Protein AF-A0A9P4MPA7-F1 (afdb_monomer_lite)

Organism: NCBI:txid1513339

Sequence (66 aa):
MHDQPANTFNLGCWASSGYSIQGCAQLEQKLRQCMDAPRDSSGRKNNINYHLSRMYPKIIGPHKRN

pLDDT: mean 72.49, std 11.31, range [37.81, 91.06]

InterPro domains:
  IPR017264 Small ribosomal subunit protein mS37, fungal-type [PTHR28066] (11-63)

Radius of gyration: 22.73 Å; chains: 1; bounding box: 33×36×59 Å

Secondary structure (DSSP, 8-state):
-----HHHHHHHHHHHH-TT-GGGHHHHHHHHHHHHSPPPP-PPPPTHHHHHHHHHHHHS-S--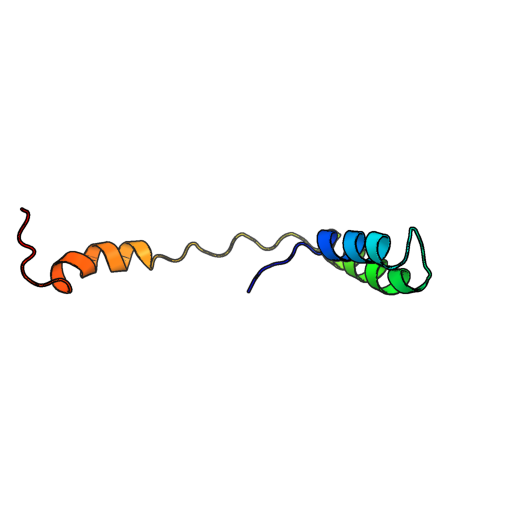--

Foldseek 3Di:
DPPDQLVVVLVVCCVVPNDDDPVCPVSVVVNVVVVPDDDDDPPPDDCPVVVCVVCVCVVDPPDPPD

Structure (mmCIF, N/CA/C/O backbone):
data_AF-A0A9P4MPA7-F1
#
_entry.id   AF-A0A9P4MPA7-F1
#
loop_
_atom_site.group_PDB
_atom_site.id
_atom_site.type_symbol
_atom_site.label_atom_id
_atom_site.label_alt_id
_atom_site.label_comp_id
_atom_site.label_asym_id
_atom_site.label_entity_id
_atom_site.label_seq_id
_atom_site.pdbx_PDB_ins_code
_atom_site.Cartn_x
_atom_site.Cartn_y
_atom_site.Cartn_z
_atom_site.occupancy
_atom_site.B_iso_or_equiv
_atom_site.auth_seq_id
_atom_site.auth_comp_id
_atom_site.auth_asym_id
_atom_site.auth_atom_id
_atom_site.pdbx_PDB_model_num
ATOM 1 N N . MET A 1 1 ? 4.332 -4.672 3.717 1.00 37.81 1 MET A N 1
ATOM 2 C CA . MET A 1 1 ? 3.766 -5.541 2.665 1.00 37.81 1 MET A CA 1
ATOM 3 C C . MET A 1 1 ? 2.930 -4.656 1.749 1.00 37.81 1 MET A C 1
ATOM 5 O O . MET A 1 1 ? 1.720 -4.582 1.899 1.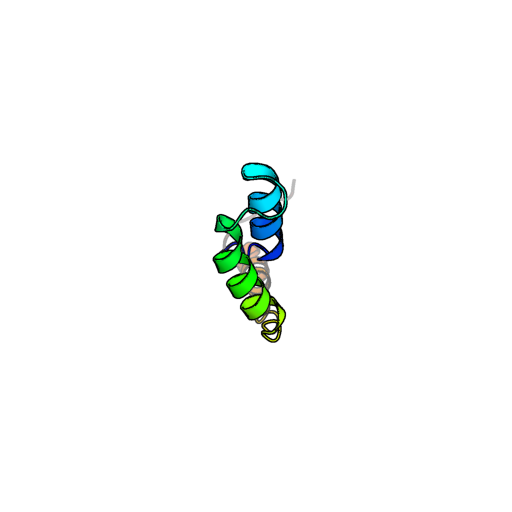00 37.81 1 MET A O 1
ATOM 9 N N . HIS A 1 2 ? 3.581 -3.850 0.911 1.00 42.69 2 HIS A N 1
ATOM 10 C CA . HIS A 1 2 ? 2.885 -3.193 -0.192 1.00 42.69 2 HIS A CA 1
ATOM 11 C C . HIS A 1 2 ? 2.883 -4.207 -1.326 1.00 42.69 2 HIS A C 1
ATOM 13 O O . HIS A 1 2 ? 3.946 -4.544 -1.840 1.00 42.69 2 HIS A O 1
ATOM 19 N N . ASP A 1 3 ? 1.708 -4.747 -1.629 1.00 49.50 3 ASP A N 1
ATOM 20 C CA . ASP A 1 3 ? 1.457 -5.479 -2.864 1.00 49.50 3 ASP A CA 1
ATOM 21 C C . ASP A 1 3 ? 1.591 -4.457 -4.000 1.00 49.50 3 ASP A C 1
ATOM 23 O O . ASP A 1 3 ? 0.650 -3.732 -4.324 1.00 49.50 3 ASP A O 1
ATOM 27 N N . GLN A 1 4 ? 2.816 -4.251 -4.491 1.00 54.47 4 GLN A N 1
ATOM 28 C CA . GLN A 1 4 ? 2.989 -3.435 -5.681 1.00 54.47 4 GLN A CA 1
ATOM 29 C C . GLN A 1 4 ? 2.430 -4.238 -6.851 1.00 54.47 4 GLN A C 1
ATOM 31 O O . GLN A 1 4 ? 2.874 -5.367 -7.073 1.00 54.47 4 GLN A O 1
ATOM 36 N N . PRO A 1 5 ? 1.483 -3.679 -7.622 1.00 61.53 5 PRO A N 1
ATOM 37 C CA . PRO A 1 5 ? 0.976 -4.365 -8.792 1.00 61.53 5 PRO A CA 1
ATOM 38 C C . PRO A 1 5 ? 2.151 -4.591 -9.741 1.00 61.53 5 PRO A C 1
ATOM 40 O O . PRO A 1 5 ? 2.804 -3.625 -10.145 1.00 61.53 5 PRO A O 1
ATOM 43 N N . ALA A 1 6 ? 2.397 -5.844 -10.129 1.00 60.34 6 ALA A N 1
ATOM 44 C CA . ALA A 1 6 ? 3.467 -6.223 -11.058 1.00 60.34 6 ALA A CA 1
ATOM 45 C C . ALA A 1 6 ? 3.471 -5.373 -12.350 1.00 60.34 6 ALA A C 1
ATOM 47 O O . ALA A 1 6 ? 4.512 -5.173 -12.973 1.00 60.34 6 ALA A O 1
ATOM 48 N N . ASN A 1 7 ? 2.318 -4.796 -12.707 1.00 63.31 7 ASN A N 1
ATOM 49 C CA . ASN A 1 7 ? 2.155 -3.838 -13.797 1.00 63.31 7 ASN A CA 1
ATOM 50 C C . ASN A 1 7 ? 3.037 -2.573 -13.664 1.00 63.31 7 ASN A C 1
ATOM 52 O O . ASN A 1 7 ? 3.634 -2.126 -14.640 1.00 63.31 7 ASN A O 1
ATOM 56 N N . THR A 1 8 ? 3.183 -2.010 -12.458 1.00 67.75 8 THR A N 1
ATOM 57 C CA . THR A 1 8 ? 3.993 -0.789 -12.247 1.00 67.75 8 THR A CA 1
ATOM 58 C C . THR A 1 8 ? 5.473 -0.985 -12.558 1.00 67.75 8 THR A C 1
ATOM 60 O O . THR A 1 8 ? 6.130 -0.056 -13.022 1.00 67.75 8 THR A O 1
ATOM 63 N N . PHE A 1 9 ? 5.994 -2.195 -12.365 1.00 66.94 9 PHE A N 1
ATOM 64 C CA . PHE A 1 9 ? 7.401 -2.485 -12.616 1.00 66.94 9 PHE A CA 1
ATOM 65 C C . PHE A 1 9 ? 7.705 -2.642 -14.122 1.00 66.94 9 PHE A C 1
ATOM 67 O O . PHE A 1 9 ? 8.774 -2.234 -14.570 1.00 66.94 9 PHE A O 1
ATOM 74 N N . ASN A 1 10 ? 6.752 -3.120 -14.938 1.00 67.94 10 ASN A N 1
ATOM 75 C CA . ASN A 1 10 ? 6.881 -3.144 -16.406 1.00 67.94 10 ASN A CA 1
ATOM 76 C C . ASN A 1 10 ? 6.928 -1.728 -17.000 1.00 67.94 10 ASN A C 1
ATOM 78 O O . ASN A 1 10 ? 7.849 -1.385 -17.740 1.00 67.94 10 ASN A O 1
ATOM 82 N N . LEU A 1 11 ? 5.998 -0.866 -16.580 1.00 71.62 11 LEU A N 1
ATOM 83 C CA . LEU A 1 11 ? 6.003 0.542 -16.982 1.00 71.62 11 LEU A CA 1
ATOM 84 C C . LEU A 1 11 ? 7.301 1.248 -16.567 1.00 71.62 11 LEU A C 1
ATOM 86 O O . LEU A 1 11 ? 7.829 2.049 -17.331 1.00 71.62 11 LEU A O 1
ATOM 90 N N . GLY A 1 12 ? 7.853 0.904 -15.398 1.00 71.88 12 GLY A N 1
ATOM 91 C CA . GLY A 1 12 ? 9.173 1.362 -14.964 1.00 71.88 12 GLY A CA 1
ATOM 92 C C . GLY A 1 12 ? 10.303 0.924 -15.902 1.00 71.88 12 GLY A C 1
ATOM 93 O O . GLY A 1 12 ? 11.181 1.728 -16.203 1.00 71.88 12 GLY A O 1
ATOM 94 N N . CYS A 1 13 ? 10.263 -0.305 -16.421 1.00 69.69 13 CYS A N 1
ATOM 95 C CA . CYS A 1 13 ? 11.248 -0.817 -17.381 1.00 69.69 13 CYS A CA 1
ATOM 96 C C . CYS A 1 13 ? 11.172 -0.077 -18.728 1.00 69.69 13 CYS A C 1
ATOM 98 O O . CYS A 1 13 ? 12.194 0.368 -19.248 1.00 69.69 13 CYS A O 1
ATOM 100 N N . TRP A 1 14 ? 9.962 0.160 -19.247 1.00 70.25 14 TRP A N 1
ATOM 101 C CA . TRP A 1 14 ? 9.765 0.965 -20.460 1.00 70.25 14 TRP A CA 1
ATOM 102 C C . TRP A 1 14 ? 10.135 2.439 -20.267 1.00 70.25 14 TRP A C 1
ATOM 104 O O . TRP A 1 14 ? 10.684 3.050 -21.180 1.00 70.25 14 TRP A O 1
ATOM 114 N N . ALA A 1 15 ? 9.883 3.005 -19.084 1.00 70.88 15 ALA A N 1
ATOM 115 C CA . ALA A 1 15 ? 10.251 4.382 -18.760 1.00 70.88 15 ALA A CA 1
ATOM 116 C C . ALA A 1 15 ? 11.768 4.568 -18.589 1.00 70.88 15 ALA A C 1
ATOM 118 O O . ALA A 1 15 ? 12.303 5.604 -18.970 1.00 70.88 15 ALA A O 1
ATOM 119 N N . SER A 1 16 ? 12.459 3.574 -18.023 1.00 69.44 16 SER A N 1
ATOM 120 C CA . SER A 1 16 ? 13.889 3.675 -17.690 1.00 69.44 16 SER A CA 1
ATOM 121 C C . SER A 1 16 ? 14.795 3.297 -18.856 1.00 69.44 16 SER A C 1
ATOM 123 O O . SER A 1 16 ? 15.883 3.845 -19.000 1.00 69.44 16 SER A O 1
ATOM 125 N N . SER A 1 17 ? 14.371 2.331 -19.668 1.00 66.00 17 SER A N 1
ATOM 126 C CA . SER A 1 17 ? 15.206 1.737 -20.714 1.00 66.00 17 SER A CA 1
ATOM 127 C C . SER A 1 17 ? 14.672 1.994 -22.122 1.00 66.00 17 SER A C 1
ATOM 129 O O . SER A 1 17 ? 15.356 1.690 -23.088 1.00 66.00 17 SER A O 1
ATOM 131 N N . GLY A 1 18 ? 13.496 2.603 -22.272 1.00 63.50 18 GLY A N 1
ATOM 132 C CA . GLY A 1 18 ? 12.840 2.747 -23.568 1.00 63.50 18 GLY A CA 1
ATOM 133 C C . GLY A 1 18 ? 12.047 1.497 -23.957 1.00 63.50 18 GLY A C 1
ATOM 134 O O . GLY A 1 18 ? 12.216 0.408 -23.402 1.00 63.50 18 GLY A O 1
ATOM 135 N N . TYR A 1 19 ? 11.117 1.676 -24.894 1.00 56.91 19 TYR A N 1
ATOM 136 C CA . TYR A 1 19 ? 10.195 0.632 -25.335 1.00 56.91 19 TYR A CA 1
ATOM 137 C C . TYR A 1 19 ? 10.968 -0.568 -25.912 1.00 56.91 19 TYR A C 1
ATOM 139 O O . TYR A 1 19 ? 11.703 -0.420 -26.884 1.00 56.91 19 TYR A O 1
ATOM 147 N N . SER A 1 20 ? 10.776 -1.759 -25.332 1.00 58.47 20 SER A N 1
ATOM 148 C CA . SER A 1 20 ? 11.283 -3.038 -25.860 1.00 58.47 20 SER A CA 1
ATOM 149 C C . SER A 1 20 ? 12.820 -3.199 -25.910 1.00 58.47 20 SER A C 1
ATOM 151 O O . SER A 1 20 ? 13.395 -3.585 -26.926 1.00 58.47 20 SER A O 1
ATOM 153 N N . ILE A 1 21 ? 13.518 -2.968 -24.792 1.00 60.78 21 ILE A N 1
ATOM 154 C CA . ILE A 1 21 ? 14.899 -3.461 -24.626 1.00 60.78 21 ILE A CA 1
ATOM 155 C C . ILE A 1 21 ? 14.876 -4.913 -24.122 1.00 60.78 21 ILE A C 1
ATOM 157 O O . ILE A 1 21 ? 14.150 -5.237 -23.186 1.00 60.78 21 ILE A O 1
ATOM 161 N N . GLN A 1 22 ? 15.721 -5.777 -24.704 1.00 63.47 22 GLN A N 1
ATOM 162 C CA . GLN A 1 22 ? 15.958 -7.187 -24.317 1.00 63.47 22 GLN A CA 1
ATOM 163 C C . GLN A 1 22 ? 16.095 -7.420 -22.794 1.00 63.47 22 GLN A C 1
ATOM 165 O O . GLN A 1 22 ? 15.780 -8.497 -22.296 1.00 63.47 22 GLN A O 1
ATOM 170 N N . GLY A 1 23 ? 16.507 -6.400 -22.035 1.00 64.38 23 GLY A N 1
ATOM 171 C CA . GLY A 1 23 ? 16.566 -6.404 -20.570 1.00 64.38 23 GLY A CA 1
ATOM 172 C C . GLY A 1 23 ? 15.211 -6.539 -19.858 1.00 64.38 23 GLY A C 1
ATOM 173 O O . GLY A 1 23 ? 15.174 -7.050 -18.742 1.00 64.38 23 GLY A O 1
ATOM 174 N N . CYS A 1 24 ? 14.094 -6.169 -20.494 1.00 68.50 24 CYS A N 1
ATOM 175 C CA . CYS A 1 24 ? 12.752 -6.340 -19.928 1.00 68.50 24 CYS A CA 1
ATOM 176 C C . CYS A 1 24 ? 12.138 -7.725 -20.234 1.00 68.50 24 CYS A C 1
ATOM 178 O O . CYS A 1 24 ? 11.089 -8.041 -19.685 1.00 68.50 24 CYS A O 1
ATOM 180 N N . ALA A 1 25 ? 12.772 -8.588 -21.042 1.00 73.31 25 ALA A N 1
ATOM 181 C CA . ALA A 1 25 ? 12.188 -9.875 -21.457 1.00 73.31 25 ALA A CA 1
ATOM 182 C C . ALA A 1 25 ? 11.961 -10.848 -20.281 1.00 73.31 25 ALA A C 1
ATOM 184 O O . ALA A 1 25 ? 10.926 -11.507 -20.182 1.00 73.31 25 ALA A O 1
ATOM 185 N N . GLN A 1 26 ? 12.908 -10.901 -19.339 1.00 73.25 26 GLN A N 1
ATOM 186 C CA . GLN A 1 26 ? 12.757 -11.675 -18.098 1.00 73.25 26 GLN A CA 1
ATOM 187 C C . GLN A 1 26 ? 11.627 -11.126 -17.221 1.00 73.25 26 GLN A C 1
ATOM 189 O O . GLN A 1 26 ? 10.911 -11.873 -16.552 1.00 73.25 26 GLN A O 1
ATOM 194 N N . LEU A 1 27 ? 11.435 -9.810 -17.254 1.00 74.50 27 LEU A N 1
ATOM 195 C CA . LEU A 1 27 ? 10.366 -9.164 -16.523 1.00 74.50 27 LEU A CA 1
ATOM 196 C C . LEU A 1 27 ? 8.995 -9.434 -17.157 1.00 74.50 27 LEU A C 1
ATOM 198 O O . LEU A 1 27 ? 8.045 -9.741 -16.441 1.00 74.50 27 LEU A O 1
ATOM 202 N N . GLU 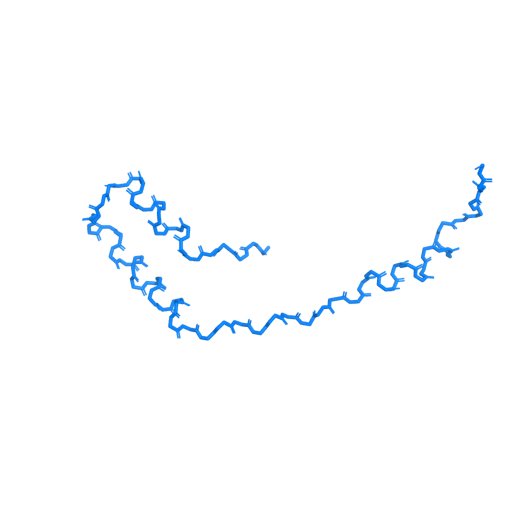A 1 28 ? 8.875 -9.381 -18.480 1.00 73.81 28 GLU A N 1
ATOM 203 C CA . GLU A 1 28 ? 7.626 -9.711 -19.172 1.00 73.81 28 GLU A CA 1
ATOM 204 C C . GLU A 1 28 ? 7.168 -11.139 -18.852 1.00 73.81 28 GLU A C 1
ATOM 206 O O . GLU A 1 28 ? 5.987 -11.365 -18.580 1.00 73.81 28 GLU A O 1
ATOM 211 N N . GLN A 1 29 ? 8.104 -12.091 -18.774 1.00 80.19 29 GLN A N 1
ATOM 212 C CA . GLN A 1 29 ? 7.810 -13.460 -18.343 1.00 80.19 29 GLN A CA 1
ATOM 213 C C . GLN A 1 29 ? 7.286 -13.522 -16.901 1.00 80.19 29 GLN A C 1
ATOM 215 O O . GLN A 1 29 ? 6.340 -14.260 -16.619 1.00 80.19 29 GLN A O 1
ATOM 220 N N . LYS A 1 30 ? 7.855 -12.734 -15.982 1.00 74.69 30 LYS A N 1
ATOM 221 C CA . LYS A 1 30 ? 7.386 -12.659 -14.589 1.00 74.69 30 LYS A CA 1
ATOM 222 C C . LYS A 1 30 ? 6.028 -11.973 -14.462 1.00 74.69 30 LYS A C 1
ATOM 224 O O . LYS A 1 30 ? 5.197 -12.422 -13.675 1.00 74.69 30 LYS A O 1
ATOM 229 N N . LEU A 1 31 ? 5.765 -10.945 -15.265 1.00 76.56 31 LEU A N 1
ATOM 230 C CA . LEU A 1 31 ? 4.456 -10.301 -15.332 1.00 76.56 31 LEU A CA 1
ATOM 231 C C . LEU A 1 31 ? 3.392 -11.267 -15.858 1.00 76.56 31 LEU A C 1
ATOM 233 O O . LEU A 1 31 ? 2.311 -11.333 -15.283 1.00 76.56 31 LEU A O 1
ATOM 237 N N . ARG A 1 32 ? 3.707 -12.042 -16.903 1.00 79.69 32 ARG A N 1
ATOM 238 C CA . ARG A 1 32 ? 2.819 -13.079 -17.445 1.00 79.69 32 ARG A CA 1
ATOM 239 C C . ARG A 1 32 ? 2.436 -14.088 -16.362 1.00 79.69 32 ARG A C 1
ATOM 241 O O . ARG A 1 32 ? 1.257 -14.310 -16.129 1.00 79.69 32 ARG A O 1
ATOM 248 N N . GLN A 1 33 ? 3.428 -14.596 -15.630 1.00 80.75 33 GLN A N 1
ATOM 249 C CA . GLN A 1 33 ? 3.212 -15.503 -14.495 1.00 80.75 33 GLN A CA 1
ATOM 250 C C . GLN A 1 33 ? 2.331 -14.876 -13.403 1.00 80.75 33 GLN A C 1
ATOM 252 O O . GLN A 1 33 ? 1.507 -15.565 -12.813 1.00 80.75 33 GLN A O 1
ATOM 257 N N . CYS A 1 34 ? 2.482 -13.576 -13.140 1.00 78.06 34 CYS A N 1
ATOM 258 C CA . CYS A 1 34 ? 1.673 -12.865 -12.152 1.00 78.06 34 CYS A CA 1
ATOM 259 C C . CYS A 1 34 ? 0.231 -12.612 -12.624 1.00 78.06 34 CYS A C 1
ATOM 261 O O . CYS A 1 34 ? -0.690 -12.712 -11.820 1.00 78.06 34 CYS A O 1
ATOM 263 N N . MET A 1 35 ? 0.026 -12.306 -13.908 1.00 78.69 35 MET A N 1
ATOM 264 C CA . MET A 1 35 ? -1.298 -12.054 -14.492 1.00 78.69 35 MET A CA 1
ATOM 265 C C . MET A 1 35 ? -2.098 -13.340 -14.730 1.00 78.69 35 MET A C 1
ATOM 267 O O . MET A 1 35 ? -3.320 -13.314 -14.613 1.00 78.69 35 MET A O 1
ATOM 271 N N . ASP A 1 36 ? -1.420 -14.446 -15.047 1.00 79.31 36 ASP A N 1
ATOM 272 C CA . ASP A 1 36 ? -2.047 -15.760 -15.233 1.00 79.31 36 ASP A CA 1
ATOM 273 C C . ASP A 1 36 ? -2.397 -16.426 -13.886 1.00 79.31 36 ASP A C 1
ATOM 275 O O . ASP A 1 36 ? -3.225 -17.338 -13.835 1.00 79.31 36 ASP A O 1
ATOM 279 N N . ALA A 1 37 ? -1.795 -15.973 -12.780 1.00 77.81 37 ALA A N 1
ATOM 280 C CA . ALA A 1 37 ? -2.129 -16.465 -11.452 1.00 77.81 37 ALA A CA 1
ATOM 281 C C . ALA A 1 37 ? -3.513 -15.950 -11.004 1.00 77.81 37 ALA A C 1
ATOM 283 O O . ALA A 1 37 ? -3.819 -14.761 -11.148 1.00 77.81 37 ALA A O 1
ATOM 284 N N . PRO A 1 38 ? -4.363 -16.810 -10.412 1.00 75.25 38 PRO A N 1
ATOM 285 C CA . PRO A 1 38 ? -5.618 -16.360 -9.829 1.00 75.25 38 PRO A CA 1
ATOM 286 C C . PRO A 1 38 ? -5.334 -15.358 -8.705 1.00 75.25 38 PRO A C 1
ATOM 288 O O . PRO A 1 38 ? -4.459 -15.580 -7.867 1.00 75.25 38 PRO A O 1
ATOM 291 N N . ARG A 1 39 ? -6.080 -14.244 -8.687 1.00 74.94 39 ARG A N 1
ATOM 292 C CA . ARG A 1 39 ? -5.955 -13.228 -7.632 1.00 74.94 39 ARG A CA 1
ATOM 293 C C . ARG A 1 39 ? -6.187 -13.877 -6.274 1.00 74.94 39 ARG A C 1
ATOM 295 O O . ARG A 1 39 ? -7.184 -14.578 -6.095 1.00 74.94 39 ARG A O 1
ATOM 302 N N . ASP A 1 40 ? -5.299 -13.585 -5.326 1.00 76.56 40 ASP A N 1
ATOM 303 C CA . ASP A 1 40 ? -5.487 -14.026 -3.951 1.00 76.56 40 ASP A CA 1
ATOM 304 C C . ASP A 1 40 ? -6.820 -13.479 -3.427 1.00 76.56 40 ASP A C 1
ATOM 306 O O . ASP A 1 40 ? -7.192 -12.319 -3.660 1.00 76.56 40 ASP A O 1
ATOM 310 N N . SER A 1 41 ? -7.575 -14.349 -2.764 1.00 75.56 41 SER A N 1
ATOM 311 C CA . SER A 1 41 ? -8.801 -13.952 -2.096 1.00 75.56 41 SER A CA 1
ATOM 312 C C . SER A 1 41 ? -8.453 -12.875 -1.077 1.00 75.56 41 SER A C 1
ATOM 314 O O . SER A 1 41 ? -7.562 -13.068 -0.255 1.00 75.56 41 SER A O 1
ATOM 316 N N . SER A 1 42 ? -9.146 -11.734 -1.119 1.00 74.81 42 SER A N 1
ATOM 317 C CA . SER A 1 42 ? -8.912 -10.653 -0.161 1.00 74.81 42 SER A CA 1
ATOM 318 C C . SER A 1 42 ? -8.880 -11.234 1.254 1.00 74.81 42 SER A C 1
ATOM 320 O O . SER A 1 42 ? -9.891 -11.777 1.714 1.00 74.81 42 SER A O 1
ATOM 322 N N . GLY A 1 43 ? -7.711 -11.167 1.898 1.00 78.69 43 GLY A N 1
ATOM 323 C CA . GLY A 1 43 ? -7.484 -11.788 3.196 1.00 78.69 43 GLY A CA 1
ATOM 324 C C . GLY A 1 43 ? -8.559 -11.378 4.200 1.00 78.69 43 GLY A C 1
ATOM 325 O O . GLY A 1 43 ? -9.138 -10.289 4.109 1.00 78.69 43 GLY A O 1
ATOM 326 N N . ARG A 1 44 ? -8.859 -12.261 5.161 1.00 81.00 44 ARG A N 1
ATOM 327 C CA . ARG A 1 44 ? -9.897 -11.987 6.165 1.00 81.00 44 ARG A CA 1
ATOM 328 C C . ARG A 1 44 ? -9.647 -10.625 6.807 1.00 81.00 44 ARG A C 1
ATOM 330 O O . ARG A 1 44 ? -8.554 -10.358 7.306 1.00 81.00 44 ARG A O 1
ATOM 337 N N . LYS A 1 45 ? -10.681 -9.781 6.812 1.00 82.44 45 LYS A N 1
ATOM 338 C CA . LYS A 1 45 ? -10.627 -8.472 7.466 1.00 82.44 45 LYS A CA 1
ATOM 339 C C . LYS A 1 45 ? -10.230 -8.667 8.927 1.00 82.44 45 LYS A C 1
ATOM 341 O O . LYS A 1 45 ? -10.817 -9.488 9.631 1.00 82.44 45 LYS A O 1
ATOM 346 N N . ASN A 1 46 ? -9.223 -7.922 9.368 1.00 87.06 46 ASN A N 1
ATOM 347 C CA . ASN A 1 46 ? -8.758 -8.006 10.740 1.00 87.06 46 ASN A CA 1
ATOM 348 C C . ASN A 1 46 ? -9.718 -7.246 11.673 1.00 87.06 46 ASN A C 1
ATOM 350 O O . ASN A 1 46 ? -10.025 -6.078 11.442 1.00 87.06 46 ASN A O 1
ATOM 354 N N . ASN A 1 47 ? -10.165 -7.901 12.746 1.00 90.75 47 ASN A N 1
ATOM 355 C CA . ASN A 1 47 ? -11.09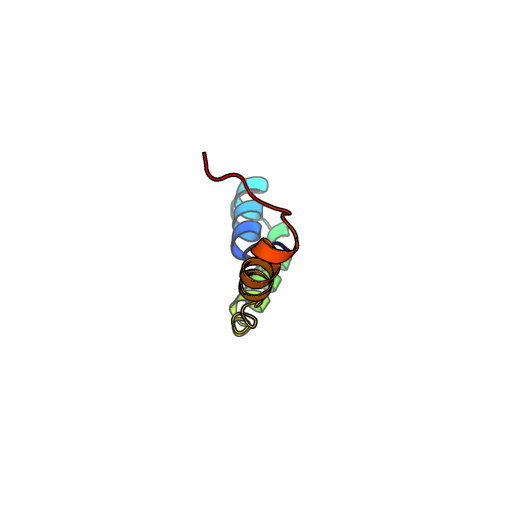9 -7.350 13.734 1.00 90.75 47 ASN A CA 1
ATOM 356 C C . ASN A 1 47 ? -10.406 -6.497 14.815 1.00 90.75 47 ASN A C 1
ATOM 358 O O . AS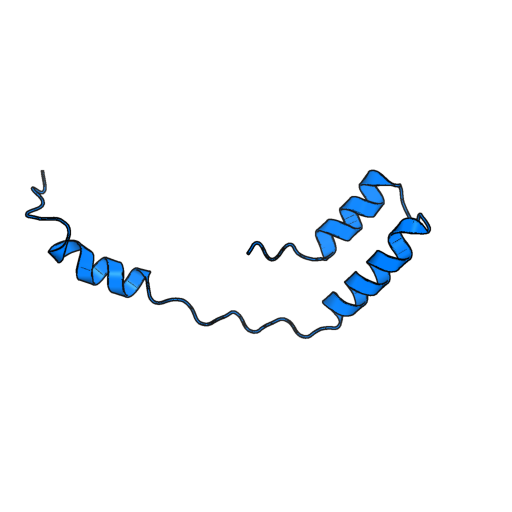N A 1 47 ? -11.013 -6.177 15.834 1.00 90.75 47 ASN A O 1
ATOM 362 N N . ILE A 1 48 ? -9.146 -6.099 14.605 1.00 90.06 48 ILE A N 1
ATOM 363 C CA . ILE A 1 48 ? -8.399 -5.187 15.486 1.00 90.06 48 ILE A CA 1
ATOM 364 C C . ILE A 1 48 ? -9.240 -3.954 15.848 1.00 90.06 48 ILE A C 1
ATOM 366 O O . ILE A 1 48 ? -9.434 -3.686 17.031 1.00 90.06 48 ILE A O 1
ATOM 370 N N . ASN A 1 49 ? -9.827 -3.268 14.859 1.00 89.62 49 ASN A N 1
ATOM 371 C CA . ASN A 1 49 ? -10.640 -2.069 15.103 1.00 89.62 49 ASN A CA 1
ATOM 372 C C . ASN A 1 49 ? -11.849 -2.352 16.012 1.00 89.62 49 ASN A C 1
ATOM 374 O O . ASN A 1 49 ? -12.159 -1.547 16.884 1.00 89.62 49 ASN A O 1
ATOM 378 N N . TYR A 1 50 ? -12.479 -3.523 15.877 1.00 91.06 50 TYR A N 1
ATOM 379 C CA . TYR A 1 50 ? -13.594 -3.938 16.733 1.00 91.06 50 TYR A CA 1
ATOM 380 C C . TYR A 1 50 ? -13.162 -4.106 18.199 1.00 91.06 50 TYR A C 1
ATOM 382 O O . TYR A 1 50 ? -13.833 -3.626 19.116 1.00 91.06 50 TYR A O 1
ATOM 390 N N . HIS A 1 51 ? -12.010 -4.739 18.434 1.00 90.56 51 HIS A N 1
ATOM 391 C CA . HIS A 1 51 ? -11.483 -4.929 19.786 1.00 90.56 51 HIS A CA 1
ATOM 392 C C . HIS A 1 51 ? -10.960 -3.628 20.404 1.00 90.56 51 HIS A C 1
ATOM 394 O O . HIS A 1 51 ? -11.211 -3.375 21.585 1.00 90.56 51 HIS A O 1
ATOM 400 N N . LEU A 1 52 ? -10.297 -2.778 19.615 1.00 88.75 52 LEU A N 1
ATOM 401 C CA . LEU A 1 52 ? -9.816 -1.470 20.058 1.00 88.75 52 LEU A CA 1
ATOM 402 C C . LEU A 1 52 ? -10.963 -0.571 20.497 1.00 88.75 52 LEU A C 1
ATOM 404 O O . LEU A 1 52 ? -10.901 -0.056 21.605 1.00 88.75 52 LEU A O 1
ATOM 408 N N . SER A 1 53 ? -12.039 -0.438 19.716 1.00 86.12 53 SER A N 1
ATOM 409 C CA . SER A 1 53 ? -13.188 0.397 20.103 1.00 86.12 53 SER A CA 1
ATOM 410 C C . SER A 1 53 ? -13.845 -0.059 21.408 1.00 86.12 53 SER A C 1
ATOM 412 O O . SER A 1 53 ? -14.299 0.768 22.195 1.00 86.12 53 SER A O 1
ATOM 414 N N . ARG A 1 54 ? -13.868 -1.371 21.677 1.00 87.88 54 ARG A N 1
ATOM 415 C CA . ARG A 1 54 ? -14.452 -1.928 22.906 1.00 87.88 54 ARG A CA 1
ATOM 416 C C . ARG A 1 54 ? -13.546 -1.766 24.127 1.00 87.88 54 ARG A C 1
ATOM 418 O O . ARG A 1 54 ? -14.047 -1.613 25.240 1.00 87.88 54 ARG A O 1
ATOM 425 N N . MET A 1 55 ? -12.230 -1.834 23.932 1.00 85.50 55 MET A N 1
ATOM 426 C CA . MET A 1 55 ? -11.256 -1.624 25.005 1.00 85.50 55 MET A CA 1
ATOM 427 C C . MET A 1 55 ? -10.940 -0.152 25.244 1.00 85.50 55 MET A C 1
ATOM 429 O O . MET A 1 55 ? -10.569 0.191 26.360 1.00 85.50 55 MET A O 1
ATOM 433 N N . TYR A 1 56 ? -11.140 0.710 24.246 1.00 82.50 56 TYR A N 1
ATOM 434 C CA . TYR A 1 56 ? -10.902 2.146 24.325 1.00 82.50 56 TYR A CA 1
ATOM 435 C C . TYR A 1 56 ? -11.440 2.748 25.632 1.00 82.50 56 TYR A C 1
ATOM 437 O O . TYR A 1 56 ? -10.606 3.174 26.424 1.00 82.50 56 TYR A O 1
ATOM 445 N N . PRO A 1 57 ? -12.738 2.648 25.993 1.00 80.19 57 PRO A N 1
ATOM 446 C CA . PRO A 1 57 ? -13.270 3.239 27.231 1.00 80.19 57 PRO A CA 1
ATOM 447 C C . PRO A 1 57 ? -12.720 2.645 28.539 1.00 80.19 57 PRO A C 1
ATOM 449 O O . PRO A 1 57 ? -12.994 3.178 29.607 1.00 80.19 57 PRO A O 1
ATOM 452 N N . LYS A 1 58 ? -11.993 1.524 28.481 1.00 78.50 58 LYS A N 1
ATOM 453 C CA . LYS A 1 58 ? -11.339 0.896 29.638 1.00 78.50 58 LYS A CA 1
ATOM 454 C C . LYS A 1 58 ? -9.855 1.258 29.747 1.00 78.50 58 LYS A C 1
ATOM 456 O O . LYS A 1 58 ? -9.271 1.060 30.805 1.00 78.50 58 LYS A O 1
ATOM 461 N N . ILE A 1 59 ? -9.251 1.734 28.657 1.00 78.31 59 ILE A N 1
ATOM 462 C CA . ILE A 1 59 ? -7.825 2.077 28.560 1.00 78.31 59 ILE A CA 1
ATOM 463 C C . ILE A 1 59 ? -7.620 3.578 28.758 1.00 78.31 59 ILE A C 1
ATOM 465 O O . ILE A 1 59 ? -6.728 3.989 29.496 1.00 78.31 59 ILE A O 1
ATOM 469 N N . ILE A 1 60 ? -8.452 4.409 28.128 1.00 77.06 60 ILE A N 1
ATOM 470 C CA . ILE A 1 60 ? -8.516 5.827 28.479 1.00 77.06 60 ILE A CA 1
ATOM 471 C C . ILE A 1 60 ? -9.274 5.929 29.802 1.00 77.06 60 ILE A C 1
ATOM 473 O O . ILE A 1 60 ? -10.477 5.686 29.857 1.00 77.06 60 ILE A O 1
ATOM 477 N N . GLY A 1 61 ? -8.552 6.254 30.878 1.00 68.62 61 GLY A N 1
ATOM 478 C CA . GLY A 1 61 ? -9.141 6.648 32.160 1.00 68.62 61 GLY A CA 1
ATOM 479 C C . GLY A 1 61 ? -10.160 7.792 32.003 1.00 68.62 61 GLY A C 1
ATOM 480 O O . GLY A 1 61 ? -10.345 8.296 30.895 1.00 68.62 61 GLY A O 1
ATOM 481 N N . PRO A 1 62 ? -10.843 8.211 33.087 1.00 70.94 62 PRO A N 1
ATOM 482 C CA . PRO A 1 62 ? -12.037 9.059 33.037 1.00 70.94 62 PRO A CA 1
ATOM 483 C C . PRO A 1 62 ? -11.867 10.246 32.083 1.00 70.94 62 PRO A C 1
ATOM 485 O O . PRO A 1 62 ? -11.182 11.223 32.377 1.00 70.94 62 PRO A O 1
ATOM 488 N N . HIS A 1 63 ? -12.488 10.134 30.909 1.00 66.19 63 HIS A N 1
ATOM 489 C CA . HIS A 1 63 ? -12.420 11.156 29.881 1.00 66.19 63 HIS A CA 1
ATOM 490 C C . HIS A 1 63 ? -13.377 12.280 30.287 1.00 66.19 63 HIS A C 1
ATOM 492 O O . HIS A 1 63 ? -14.596 12.103 30.229 1.00 66.19 63 HIS A O 1
ATOM 498 N N . LYS A 1 64 ? -12.851 13.436 30.721 1.00 61.19 64 LYS A N 1
ATOM 499 C CA . LYS A 1 64 ? -13.664 14.657 30.791 1.00 61.19 64 LYS A CA 1
ATOM 500 C C . LYS A 1 64 ? -14.095 14.994 29.364 1.00 61.19 64 LYS A C 1
ATOM 502 O O . LYS A 1 64 ? -13.289 15.463 28.568 1.00 61.19 64 LYS A O 1
ATOM 507 N N . ARG A 1 65 ? -15.366 14.748 29.048 1.00 61.94 65 ARG A N 1
ATOM 508 C CA . ARG A 1 65 ? -16.043 15.441 27.950 1.00 61.94 65 ARG A CA 1
ATOM 509 C C . ARG A 1 65 ? -16.145 16.905 28.366 1.00 61.94 65 ARG A C 1
ATOM 511 O O 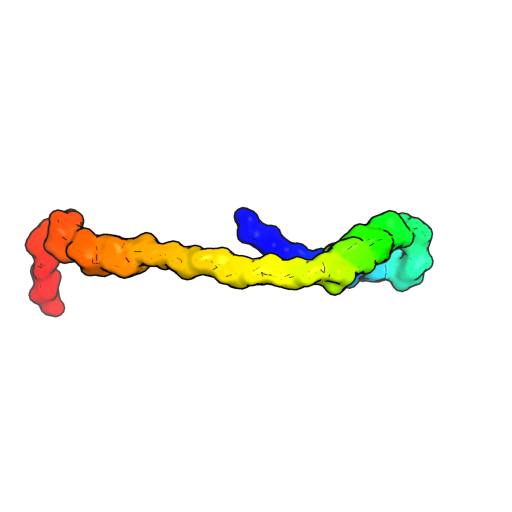. ARG A 1 65 ? -16.814 17.190 29.358 1.00 61.94 65 ARG A O 1
ATOM 518 N N . ASN A 1 66 ? -15.406 17.770 27.681 1.00 53.47 66 ASN A N 1
ATOM 519 C CA . ASN A 1 66 ? -15.569 19.215 27.783 1.00 53.47 66 ASN A CA 1
ATOM 520 C C . ASN A 1 66 ? -16.666 19.662 26.819 1.00 53.47 66 ASN A C 1
ATOM 522 O O . ASN A 1 66 ? -16.716 19.084 25.709 1.00 53.47 66 ASN A O 1
#